Protein AF-A0A953DHT2-F1 (afdb_monomer_lite)

Secondary structure (DSSP, 8-state):
---SGGG---HHHHHHHHHHHS--BS-TT--TT-SGGGSPBPGGGHHHHHHHHHHH-TT-HHHHHHHHHSSSHHHHHHHHHHTT--

Radius of gyration: 13.3 Å; chains: 1; bounding box: 25×28×34 Å

pLDDT: mean 85.77, std 14.79, range [43.94, 97.5]

Foldseek 3Di:
DCPPVPPPDDPVVVLQVCQLPHAAADDQPDPPSHDDQSGHDHPVCVVVVVVLVVVCPPPNPVVVVLSVPDSGPSNSVVVCVVVVSD

Structure (mmCIF, N/CA/C/O backbone):
data_AF-A0A953DHT2-F1
#
_entry.id   AF-A0A953DHT2-F1
#
loop_
_atom_site.group_PDB
_atom_site.id
_atom_site.type_symbol
_atom_site.label_atom_id
_atom_site.label_alt_id
_atom_site.label_comp_id
_atom_site.label_asym_id
_atom_site.label_entity_id
_atom_site.label_seq_id
_atom_site.pdbx_PDB_ins_code
_atom_site.Cartn_x
_atom_site.Cartn_y
_atom_site.Cartn_z
_atom_site.occupancy
_atom_site.B_iso_or_equiv
_atom_site.auth_seq_id
_atom_site.auth_comp_id
_atom_site.auth_asym_id
_atom_site.auth_atom_id
_atom_site.pdbx_PDB_model_num
ATOM 1 N N . ASP A 1 1 ? -4.329 6.327 -18.363 1.00 43.94 1 ASP A N 1
ATOM 2 C CA . ASP A 1 1 ? -3.627 7.615 -18.198 1.00 43.94 1 ASP A CA 1
ATOM 3 C C . ASP A 1 1 ? -2.281 7.641 -18.908 1.00 43.94 1 ASP A C 1
ATOM 5 O O . ASP A 1 1 ? -1.321 7.061 -18.433 1.00 43.94 1 ASP A O 1
ATOM 9 N N . PHE A 1 2 ? -2.214 8.307 -20.066 1.00 51.00 2 PHE A N 1
ATOM 10 C CA . PHE A 1 2 ? -0.986 8.500 -20.865 1.00 51.00 2 PHE A CA 1
ATOM 11 C C . PHE A 1 2 ? -0.335 9.883 -20.640 1.00 51.00 2 PHE A C 1
ATOM 13 O O . PHE A 1 2 ? 0.539 10.303 -21.396 1.00 51.00 2 PHE A O 1
ATOM 20 N N . ALA A 1 3 ? -0.767 10.628 -19.618 1.00 55.78 3 ALA A N 1
ATOM 21 C CA . ALA A 1 3 ? -0.413 12.040 -19.450 1.00 55.78 3 ALA A CA 1
ATOM 22 C C . ALA A 1 3 ? 1.041 12.291 -18.989 1.00 55.78 3 ALA A C 1
ATOM 24 O O . ALA A 1 3 ? 1.552 13.390 -19.193 1.00 55.78 3 ALA A O 1
ATOM 25 N N . LEU A 1 4 ? 1.731 11.293 -18.419 1.00 51.00 4 LEU A N 1
ATOM 26 C CA . LEU A 1 4 ? 3.078 11.452 -17.840 1.00 51.00 4 LEU A CA 1
ATOM 27 C C . LEU A 1 4 ? 4.229 11.292 -18.852 1.00 51.00 4 LEU A C 1
ATOM 29 O O . LEU A 1 4 ? 5.278 11.908 -18.681 1.00 51.00 4 LEU A O 1
ATOM 33 N N . LEU A 1 5 ? 4.015 10.577 -19.965 1.00 50.91 5 LEU A N 1
ATOM 34 C CA . LEU A 1 5 ? 5.035 10.369 -21.011 1.00 50.91 5 LEU A CA 1
ATOM 35 C C . LEU A 1 5 ? 5.443 11.662 -21.747 1.00 50.91 5 LEU A C 1
ATOM 37 O O . LEU A 1 5 ? 6.468 11.697 -22.420 1.00 50.91 5 LEU A O 1
ATOM 41 N N . LYS A 1 6 ? 4.666 12.746 -21.617 1.00 48.56 6 LYS A N 1
ATOM 42 C CA . LYS A 1 6 ? 4.933 14.034 -22.281 1.00 48.56 6 LYS A CA 1
ATOM 43 C C . LYS A 1 6 ? 5.953 14.931 -21.565 1.00 48.56 6 LYS A C 1
ATOM 45 O O . LYS A 1 6 ? 6.317 15.955 -22.134 1.00 48.56 6 LYS A O 1
ATOM 50 N N . GLN A 1 7 ? 6.407 14.588 -20.354 1.00 54.53 7 GLN A N 1
ATOM 51 C CA . GLN A 1 7 ? 7.297 15.449 -19.553 1.00 54.53 7 GLN A CA 1
ATOM 52 C C . GLN A 1 7 ? 8.801 15.148 -19.673 1.00 54.53 7 GLN A C 1
ATOM 54 O O . GLN A 1 7 ? 9.593 15.836 -19.040 1.00 54.53 7 GLN A O 1
ATOM 59 N N . GLY A 1 8 ? 9.223 14.175 -20.486 1.00 52.69 8 GLY A N 1
ATOM 60 C CA . GLY A 1 8 ? 10.653 13.894 -20.683 1.00 52.69 8 GLY A CA 1
ATOM 61 C C . GLY A 1 8 ? 11.358 13.261 -19.475 1.00 52.69 8 GLY A C 1
ATOM 62 O O . GLY A 1 8 ? 12.583 13.215 -19.455 1.00 52.69 8 GLY A O 1
ATOM 63 N N . LYS A 1 9 ? 10.599 12.764 -18.491 1.00 53.75 9 LYS A N 1
ATOM 64 C CA . LYS A 1 9 ? 11.114 11.890 -17.431 1.00 53.75 9 LYS A CA 1
ATOM 65 C C . LYS A 1 9 ? 11.398 10.503 -17.989 1.00 53.75 9 LYS A C 1
ATOM 67 O O . LYS A 1 9 ? 10.700 10.055 -18.907 1.00 53.75 9 LYS A O 1
ATOM 72 N N . SER A 1 10 ? 12.405 9.824 -17.449 1.00 65.00 10 SER A N 1
ATOM 73 C CA . SER A 1 10 ? 12.669 8.439 -17.841 1.00 65.00 10 SER A CA 1
ATOM 74 C C . SER A 1 10 ? 11.472 7.548 -17.470 1.00 65.00 10 SER A C 1
ATOM 76 O O . SER A 1 10 ? 10.634 7.896 -16.628 1.00 65.00 10 SER A O 1
ATOM 78 N N . ILE A 1 11 ? 11.356 6.390 -18.123 1.00 64.38 11 ILE A N 1
ATOM 79 C CA . ILE A 1 11 ? 10.313 5.408 -17.792 1.00 64.38 11 ILE A CA 1
ATOM 80 C C . ILE A 1 11 ? 10.424 5.011 -16.311 1.00 64.38 11 ILE A C 1
ATOM 82 O O . ILE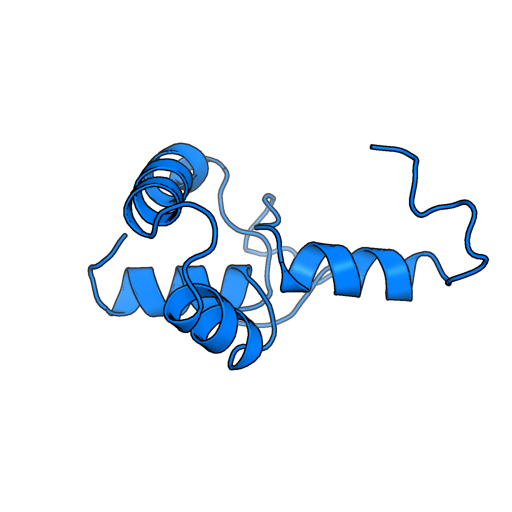 A 1 11 ? 9.405 4.925 -15.638 1.00 64.38 11 ILE A O 1
ATOM 86 N N . GLU A 1 12 ? 11.643 4.874 -15.787 1.00 60.22 12 GLU A N 1
ATOM 87 C CA . GLU A 1 12 ? 11.909 4.569 -14.374 1.00 60.22 12 GLU A CA 1
ATOM 88 C C . GLU A 1 12 ? 11.393 5.659 -13.427 1.00 60.22 12 GLU A C 1
ATOM 90 O O . GLU A 1 12 ? 10.615 5.359 -12.529 1.00 60.22 12 GLU A O 1
ATOM 95 N N . GLU A 1 13 ? 11.700 6.937 -13.678 1.00 62.38 13 GLU A N 1
ATOM 96 C CA . GLU A 1 13 ? 11.187 8.045 -12.851 1.00 62.38 13 GLU A CA 1
ATOM 97 C C . GLU A 1 13 ? 9.652 8.132 -12.872 1.00 62.38 13 GLU A C 1
ATOM 99 O O . GLU A 1 13 ? 9.020 8.613 -11.927 1.00 62.38 13 GLU A O 1
ATOM 104 N N . SER A 1 14 ? 9.042 7.688 -13.973 1.00 67.75 14 SER A N 1
ATOM 105 C CA . SER A 1 14 ? 7.588 7.625 -14.112 1.00 67.75 14 SER A CA 1
ATOM 106 C C . SER A 1 14 ? 6.997 6.455 -13.322 1.00 67.75 14 SER A C 1
ATOM 108 O O . SER A 1 14 ? 5.935 6.609 -12.721 1.00 67.75 14 SER A O 1
ATOM 110 N N . LEU A 1 15 ? 7.681 5.310 -13.293 1.00 70.19 15 LEU A N 1
ATOM 111 C CA . LEU A 1 15 ? 7.277 4.131 -12.528 1.00 70.19 15 LEU A CA 1
ATOM 112 C C . LEU A 1 15 ? 7.403 4.366 -11.020 1.00 70.19 15 LEU A C 1
ATOM 114 O O . LEU A 1 15 ? 6.465 4.049 -10.291 1.00 70.19 15 LEU A O 1
ATOM 118 N N . ASP A 1 16 ? 8.478 5.010 -10.566 1.00 73.75 16 ASP A N 1
ATOM 119 C CA . ASP A 1 16 ? 8.671 5.357 -9.152 1.00 73.75 16 ASP A CA 1
ATOM 120 C C . ASP A 1 16 ? 7.590 6.322 -8.655 1.00 73.75 16 ASP A C 1
ATOM 122 O O . ASP A 1 16 ? 7.016 6.143 -7.578 1.00 73.75 16 ASP A O 1
ATOM 126 N N . ALA A 1 17 ? 7.247 7.327 -9.468 1.00 75.56 17 ALA A N 1
ATOM 127 C CA . ALA A 1 17 ? 6.178 8.266 -9.141 1.00 75.56 17 ALA A CA 1
ATOM 128 C C . ALA A 1 17 ? 4.808 7.572 -9.030 1.00 75.56 17 ALA A C 1
ATOM 130 O O . ALA A 1 17 ? 4.003 7.927 -8.164 1.00 75.56 17 ALA A O 1
ATOM 131 N N . VAL A 1 18 ? 4.547 6.574 -9.880 1.00 80.75 18 VAL A N 1
ATOM 132 C CA . VAL A 1 18 ? 3.321 5.769 -9.817 1.00 80.75 18 VAL A CA 1
ATOM 133 C C . VAL A 1 18 ? 3.334 4.875 -8.576 1.00 80.75 18 VAL A C 1
ATOM 135 O O . VAL A 1 18 ? 2.378 4.918 -7.805 1.00 80.75 18 VAL A O 1
ATOM 138 N N . ALA A 1 19 ? 4.418 4.138 -8.325 1.00 85.06 19 ALA A N 1
ATOM 139 C CA . ALA A 1 19 ? 4.549 3.232 -7.182 1.00 85.06 19 ALA A CA 1
ATOM 140 C C . ALA A 1 19 ? 4.499 3.959 -5.828 1.00 85.06 19 ALA A C 1
ATOM 142 O O . ALA A 1 19 ? 4.053 3.394 -4.825 1.00 85.06 19 ALA A O 1
ATOM 143 N N . LYS A 1 20 ? 4.914 5.230 -5.782 1.00 90.81 20 LYS A N 1
ATOM 144 C CA . LYS A 1 20 ? 4.820 6.058 -4.576 1.00 90.81 20 LYS A CA 1
ATOM 145 C C . LYS A 1 20 ? 3.375 6.296 -4.144 1.00 90.81 20 LYS A C 1
ATOM 147 O O . LYS A 1 20 ? 3.093 6.261 -2.951 1.00 90.81 20 LYS A O 1
ATOM 152 N N . HIS A 1 21 ? 2.464 6.537 -5.085 1.00 87.81 21 HIS A N 1
ATOM 153 C CA . HIS A 1 21 ? 1.103 6.994 -4.777 1.00 87.81 21 HIS A CA 1
ATOM 154 C C . HIS A 1 21 ? -0.005 6.006 -5.147 1.00 87.81 21 HIS A C 1
ATOM 156 O O . HIS A 1 21 ? -1.151 6.218 -4.748 1.00 87.81 21 HIS A O 1
ATOM 162 N N . HIS A 1 22 ? 0.317 4.928 -5.857 1.00 89.25 22 HIS A N 1
ATOM 163 C CA . HIS A 1 22 ? -0.646 3.931 -6.301 1.00 89.25 22 HIS A CA 1
ATOM 164 C C . HIS A 1 22 ? -0.152 2.513 -5.995 1.00 89.25 22 HIS A C 1
ATOM 166 O O . HIS A 1 22 ? 1.038 2.235 -6.162 1.00 89.25 22 HIS A O 1
ATOM 172 N N . PRO A 1 23 ? -1.047 1.602 -5.571 1.00 92.19 23 PRO A N 1
ATOM 173 C CA . PRO A 1 23 ? -0.692 0.202 -5.415 1.00 92.19 23 PRO A CA 1
ATOM 174 C C . PRO A 1 23 ? -0.354 -0.413 -6.776 1.00 92.19 23 PRO A C 1
ATOM 176 O O . PRO A 1 23 ? -1.069 -0.209 -7.761 1.00 92.19 23 PRO A O 1
ATOM 179 N N . VAL A 1 24 ? 0.724 -1.192 -6.809 1.00 92.00 24 VAL A N 1
ATOM 180 C CA . VAL A 1 24 ? 1.148 -1.962 -7.983 1.00 92.00 24 VAL A CA 1
ATOM 181 C C . VAL A 1 24 ? 0.880 -3.434 -7.709 1.00 92.00 24 VAL A C 1
ATOM 183 O O . VAL A 1 24 ? 1.404 -3.992 -6.741 1.00 92.00 24 VAL A O 1
ATOM 186 N N . PHE A 1 25 ? 0.067 -4.049 -8.563 1.00 92.50 25 PHE A N 1
ATOM 187 C CA . PHE A 1 25 ? -0.335 -5.449 -8.455 1.00 92.50 25 PHE A CA 1
ATOM 188 C C . PHE A 1 25 ? 0.472 -6.341 -9.400 1.00 92.50 25 PHE A C 1
ATOM 190 O O . PHE A 1 25 ? 0.929 -5.890 -10.451 1.00 92.50 25 PHE A O 1
ATOM 197 N N . GLY A 1 26 ? 0.664 -7.602 -9.016 1.00 92.12 26 GLY A N 1
ATOM 198 C CA . GLY A 1 26 ? 1.414 -8.578 -9.800 1.00 92.12 26 GLY A CA 1
ATOM 199 C C . GLY A 1 26 ? 1.863 -9.779 -8.971 1.00 92.12 26 GLY A C 1
ATOM 200 O O . GLY A 1 26 ? 1.308 -10.069 -7.913 1.00 92.12 26 GLY A O 1
ATOM 201 N N . ASN A 1 27 ? 2.889 -10.484 -9.452 1.00 91.62 27 ASN A N 1
ATOM 202 C CA . ASN A 1 27 ? 3.477 -11.605 -8.723 1.00 91.62 27 ASN A CA 1
ATOM 203 C C . ASN A 1 27 ? 4.281 -11.091 -7.503 1.00 91.62 27 ASN A C 1
ATOM 205 O O . ASN A 1 27 ? 5.245 -10.353 -7.698 1.00 91.62 27 ASN A O 1
ATOM 209 N N . PRO A 1 28 ? 3.961 -11.497 -6.258 1.00 91.31 28 PRO A N 1
ATOM 210 C CA . PRO A 1 28 ? 4.683 -11.053 -5.058 1.00 91.31 28 PRO A CA 1
ATOM 211 C C . PRO A 1 28 ? 6.137 -11.526 -4.969 1.00 91.31 28 PRO A C 1
ATOM 213 O O . PRO A 1 28 ? 6.910 -10.987 -4.175 1.00 91.31 28 PRO A O 1
ATOM 216 N N . GLU A 1 29 ? 6.509 -12.537 -5.755 1.00 88.81 29 GLU A N 1
ATOM 217 C CA . GLU A 1 29 ? 7.893 -13.002 -5.888 1.00 88.81 29 GLU A CA 1
ATOM 218 C C . GLU A 1 29 ? 8.651 -12.282 -7.011 1.00 88.81 29 GLU A C 1
ATOM 220 O O . GLU A 1 29 ? 9.846 -12.514 -7.194 1.00 88.81 29 GLU A O 1
ATOM 225 N N . ASP A 1 30 ? 7.988 -11.392 -7.754 1.00 85.62 30 ASP A N 1
ATOM 226 C CA . ASP A 1 30 ? 8.650 -10.558 -8.748 1.00 85.62 30 ASP A CA 1
ATOM 227 C C . ASP A 1 30 ? 9.513 -9.491 -8.062 1.00 85.62 30 ASP A C 1
ATOM 229 O O . ASP A 1 30 ? 9.034 -8.648 -7.301 1.00 85.62 30 ASP A O 1
ATOM 233 N N . ILE A 1 31 ? 10.811 -9.550 -8.346 1.00 82.75 31 ILE A N 1
ATOM 234 C CA . ILE A 1 31 ? 11.830 -8.631 -7.831 1.00 82.75 31 ILE A CA 1
ATOM 235 C C . ILE A 1 31 ? 12.242 -7.568 -8.853 1.00 82.75 31 ILE A C 1
ATOM 237 O O . ILE A 1 31 ? 13.080 -6.723 -8.548 1.00 82.75 31 ILE A O 1
ATOM 241 N N . SER A 1 32 ? 11.696 -7.609 -10.070 1.00 77.88 32 SER A N 1
ATOM 242 C CA . SER A 1 32 ? 12.066 -6.673 -11.136 1.00 77.88 32 SER A CA 1
ATOM 243 C C . SER A 1 32 ? 11.501 -5.265 -10.919 1.00 77.88 32 SER A C 1
ATOM 245 O O . SER A 1 32 ? 11.993 -4.321 -11.524 1.00 77.88 32 SER A O 1
ATOM 247 N N . HIS A 1 33 ? 10.489 -5.124 -10.054 1.00 66.62 33 HIS A N 1
ATOM 248 C CA . HIS A 1 33 ? 9.757 -3.873 -9.806 1.00 66.62 33 HIS A CA 1
ATOM 249 C C . HIS A 1 33 ? 9.904 -3.362 -8.357 1.00 66.62 33 HIS A C 1
ATOM 251 O O . HIS A 1 33 ? 9.261 -2.386 -7.982 1.00 66.62 33 HIS A O 1
ATOM 257 N N . GLY A 1 34 ? 10.719 -4.022 -7.522 1.00 77.31 34 GLY A N 1
ATOM 258 C CA . GLY A 1 34 ? 10.918 -3.650 -6.119 1.00 77.31 34 GLY A CA 1
ATOM 259 C C . GLY A 1 34 ? 11.480 -4.789 -5.268 1.00 77.31 34 GLY A C 1
ATOM 260 O O . GLY A 1 34 ? 11.501 -5.951 -5.675 1.00 77.31 34 GLY A O 1
ATOM 261 N N . GLN A 1 35 ? 11.936 -4.471 -4.055 1.00 86.62 35 GLN A N 1
ATOM 262 C CA . GLN A 1 35 ? 12.415 -5.461 -3.085 1.00 86.62 35 GLN A CA 1
ATOM 263 C C . GLN A 1 35 ? 11.628 -5.386 -1.776 1.00 86.62 35 GLN A C 1
ATOM 265 O O . GLN A 1 35 ? 11.072 -4.351 -1.425 1.00 86.62 35 GLN A O 1
ATOM 270 N N . GLY A 1 36 ? 11.588 -6.504 -1.045 1.00 90.56 36 GLY A N 1
ATOM 271 C CA . GLY A 1 36 ? 10.918 -6.587 0.252 1.00 90.56 36 GLY A CA 1
ATOM 272 C C . GLY A 1 36 ? 9.465 -6.117 0.194 1.00 90.56 36 GLY A C 1
ATOM 273 O O . GLY A 1 36 ? 8.636 -6.717 -0.490 1.00 90.56 36 GLY A O 1
ATOM 274 N N . ASP A 1 37 ? 9.171 -5.039 0.919 1.00 94.12 37 ASP A N 1
ATOM 275 C CA . ASP A 1 37 ? 7.822 -4.493 1.029 1.00 94.12 37 ASP A CA 1
ATOM 276 C C . ASP A 1 37 ? 7.343 -3.744 -0.232 1.00 94.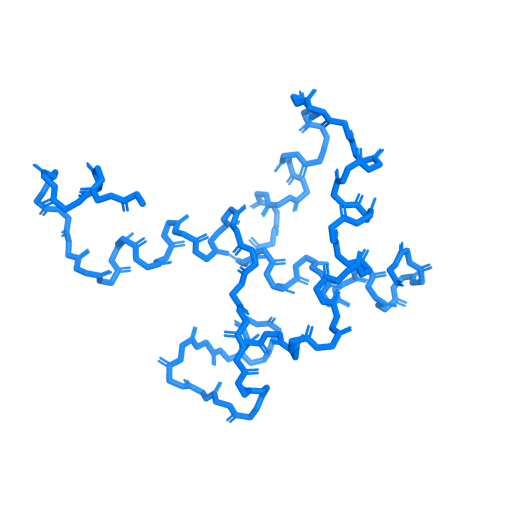12 37 ASP A C 1
ATOM 278 O O . ASP A 1 37 ? 6.137 -3.586 -0.425 1.00 94.12 37 ASP A O 1
ATOM 282 N N . ASP A 1 38 ? 8.260 -3.359 -1.124 1.00 92.94 38 ASP A N 1
ATOM 283 C CA . ASP A 1 38 ? 7.942 -2.659 -2.376 1.00 92.94 38 ASP A CA 1
ATOM 284 C C . ASP A 1 38 ? 7.521 -3.610 -3.505 1.00 92.94 38 ASP A C 1
ATOM 286 O O . ASP A 1 38 ? 7.035 -3.167 -4.546 1.00 92.94 38 ASP A O 1
ATOM 290 N N . ARG A 1 39 ? 7.670 -4.928 -3.306 1.00 93.38 39 ARG A N 1
ATOM 291 C CA . ARG A 1 39 ? 7.264 -5.935 -4.296 1.00 93.38 39 ARG A CA 1
ATOM 292 C C . ARG A 1 39 ? 5.776 -5.827 -4.641 1.00 93.38 39 ARG A C 1
ATOM 294 O O . ARG A 1 39 ? 4.985 -5.451 -3.761 1.00 93.38 39 ARG A O 1
ATOM 301 N N . PRO A 1 40 ? 5.374 -6.233 -5.862 1.00 93.94 40 PRO A N 1
ATOM 302 C CA . PRO A 1 40 ? 3.979 -6.221 -6.276 1.00 93.94 40 PRO A CA 1
ATOM 303 C C . PRO A 1 40 ? 3.050 -6.896 -5.263 1.00 93.94 40 PRO A C 1
ATOM 305 O O . PRO A 1 40 ? 3.407 -7.871 -4.590 1.00 93.94 40 PRO A O 1
ATOM 308 N N . LEU A 1 41 ? 1.848 -6.345 -5.130 1.00 95.25 41 LEU A N 1
ATOM 309 C CA . LEU A 1 41 ? 0.803 -6.903 -4.284 1.00 95.25 41 LEU A CA 1
ATOM 310 C C . LEU A 1 41 ? 0.027 -7.986 -5.055 1.00 95.25 41 LEU A C 1
ATOM 312 O O . LEU A 1 41 ? -0.228 -7.807 -6.247 1.00 95.25 41 LEU A O 1
ATOM 316 N N . PRO A 1 42 ? -0.398 -9.075 -4.392 1.00 95.88 42 PRO A N 1
ATOM 317 C CA . PRO A 1 42 ? -1.322 -10.033 -4.990 1.00 95.88 42 PRO A CA 1
ATOM 318 C C . PRO A 1 42 ? -2.632 -9.357 -5.423 1.00 95.88 42 PRO A C 1
ATOM 320 O O . PRO A 1 42 ? -3.178 -8.527 -4.686 1.00 95.88 42 PRO A O 1
ATOM 323 N N . GLU A 1 43 ? -3.159 -9.732 -6.589 1.00 95.81 43 GLU A N 1
ATOM 324 C CA . GLU A 1 43 ? -4.428 -9.207 -7.126 1.00 95.81 43 GLU A CA 1
ATOM 325 C C . GLU A 1 43 ? -5.613 -9.490 -6.188 1.00 95.81 43 GLU A C 1
ATOM 327 O O . GLU A 1 43 ? -6.555 -8.703 -6.108 1.00 95.81 43 GLU A O 1
ATOM 332 N N . GLU A 1 44 ? -5.544 -10.56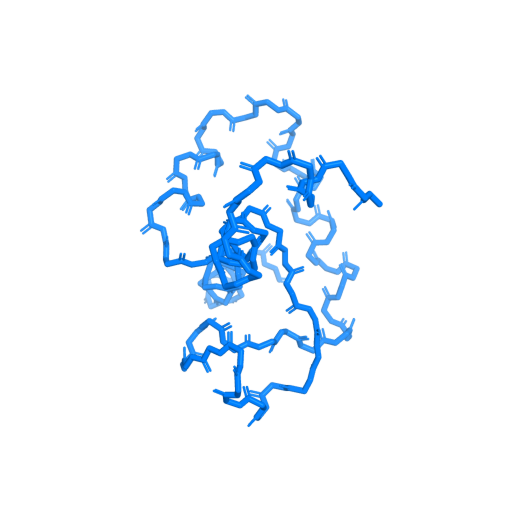1 -5.397 1.00 95.94 44 GLU A N 1
ATOM 333 C CA . GLU A 1 44 ? -6.571 -10.943 -4.424 1.00 95.94 44 GLU A CA 1
ATOM 334 C C . GLU A 1 44 ? -6.764 -9.900 -3.310 1.00 95.94 44 GLU A C 1
ATOM 336 O O . GLU A 1 44 ? -7.794 -9.890 -2.633 1.00 95.94 44 GLU A O 1
ATOM 341 N N . LEU A 1 45 ? -5.793 -9.005 -3.096 1.00 96.50 45 LEU A N 1
ATOM 342 C CA . LEU A 1 45 ? -5.893 -7.944 -2.090 1.00 96.50 45 LEU A CA 1
ATOM 343 C C . LEU A 1 45 ? -6.609 -6.690 -2.593 1.00 96.50 45 LEU A C 1
ATOM 345 O O . LEU A 1 45 ? -6.921 -5.813 -1.784 1.00 96.50 45 LEU A O 1
ATOM 349 N N . LYS A 1 46 ? -6.869 -6.584 -3.898 1.00 96.06 46 LYS A N 1
ATOM 350 C CA . LYS A 1 46 ? -7.333 -5.353 -4.542 1.00 96.06 46 LYS A CA 1
ATOM 351 C C . LYS A 1 46 ? -8.585 -4.769 -3.894 1.00 96.06 46 LYS A C 1
ATOM 353 O O . LYS A 1 46 ? -8.591 -3.590 -3.553 1.00 96.06 46 LYS A O 1
ATOM 358 N N . ASP A 1 47 ? -9.594 -5.594 -3.629 1.00 97.19 47 ASP A N 1
ATOM 359 C CA . ASP A 1 47 ? -10.846 -5.127 -3.021 1.00 97.19 47 ASP A CA 1
ATOM 360 C C . ASP A 1 47 ? -10.652 -4.650 -1.576 1.00 97.19 47 ASP A C 1
ATOM 362 O O . ASP A 1 47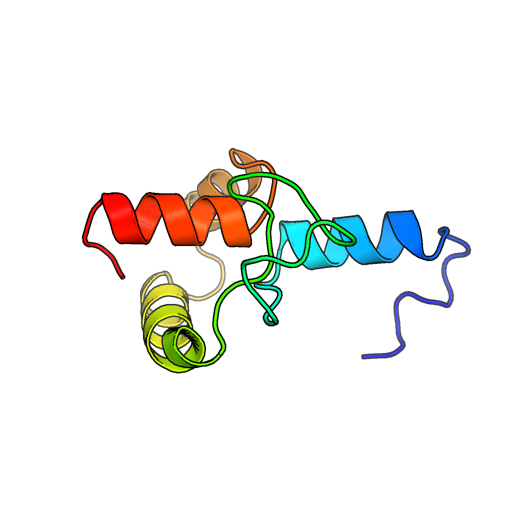 ? -11.170 -3.601 -1.189 1.00 97.19 47 ASP A O 1
ATOM 366 N N . ARG A 1 48 ? -9.848 -5.367 -0.778 1.00 97.44 48 ARG A N 1
ATOM 367 C CA . ARG A 1 48 ? -9.535 -4.970 0.608 1.00 97.44 48 ARG A CA 1
ATOM 368 C C . ARG A 1 48 ? -8.782 -3.643 0.646 1.00 97.44 48 ARG A C 1
ATOM 370 O O . ARG A 1 48 ? -9.089 -2.784 1.471 1.00 97.44 48 ARG A O 1
ATOM 377 N N . ILE A 1 49 ? -7.830 -3.465 -0.270 1.00 96.50 49 ILE A N 1
ATOM 378 C CA . ILE A 1 49 ? -7.060 -2.227 -0.407 1.00 96.50 49 ILE A CA 1
ATOM 379 C C . ILE A 1 49 ? -7.973 -1.081 -0.840 1.00 96.50 49 ILE A C 1
ATOM 381 O O . ILE A 1 49 ? -7.918 -0.018 -0.228 1.00 96.50 49 ILE A O 1
ATOM 385 N N . ASN A 1 50 ? -8.846 -1.291 -1.830 1.00 94.69 50 ASN A N 1
ATOM 386 C CA . ASN A 1 50 ? -9.791 -0.269 -2.287 1.00 94.69 50 ASN A CA 1
ATOM 387 C C . ASN A 1 50 ? -10.678 0.220 -1.135 1.00 94.69 50 ASN A C 1
ATOM 389 O O . ASN A 1 50 ? -10.734 1.420 -0.875 1.00 94.69 50 ASN A O 1
ATOM 393 N N . ILE A 1 51 ? -11.269 -0.704 -0.368 1.00 96.69 51 ILE A N 1
ATOM 394 C CA . ILE A 1 51 ? -12.081 -0.372 0.812 1.00 96.69 51 ILE A CA 1
ATOM 395 C C . ILE A 1 51 ? -11.261 0.414 1.845 1.00 96.69 51 ILE A C 1
ATOM 397 O O . ILE A 1 51 ? -11.754 1.379 2.431 1.00 96.69 51 ILE A O 1
ATOM 401 N N . TYR A 1 52 ? -10.015 0.011 2.102 1.00 96.19 52 TYR A N 1
ATOM 402 C CA . TYR A 1 52 ? -9.142 0.719 3.037 1.00 96.19 52 TYR A CA 1
ATOM 403 C C . TYR A 1 52 ? -8.846 2.150 2.582 1.00 96.19 52 TYR A C 1
ATOM 405 O O . TYR A 1 52 ? -8.934 3.062 3.404 1.00 96.19 52 TYR A O 1
ATOM 413 N N . VAL A 1 53 ? -8.535 2.350 1.298 1.00 93.44 53 VAL A N 1
ATOM 414 C CA . VAL A 1 53 ? -8.237 3.666 0.712 1.00 93.44 53 VAL A CA 1
ATOM 415 C C . VAL A 1 53 ? -9.468 4.566 0.727 1.00 93.44 53 VAL A C 1
ATOM 417 O O . VAL A 1 53 ? -9.370 5.721 1.140 1.00 93.44 53 VAL A O 1
ATOM 420 N N . GLU A 1 54 ? -10.636 4.040 0.357 1.00 94.31 54 GLU A N 1
ATOM 421 C CA . GLU A 1 54 ? -11.906 4.773 0.415 1.00 94.31 54 GLU A CA 1
ATOM 422 C C . GLU A 1 54 ? -12.211 5.267 1.833 1.00 94.31 54 GLU A C 1
ATOM 424 O O . GLU A 1 54 ? -12.594 6.425 2.017 1.00 94.31 54 GLU A O 1
ATOM 429 N N . LYS A 1 55 ? -11.956 4.435 2.853 1.00 95.44 55 LYS A N 1
ATOM 430 C CA . LYS A 1 55 ? -12.134 4.802 4.269 1.00 95.44 55 LYS A CA 1
ATOM 431 C C . LYS A 1 55 ? -11.221 5.934 4.736 1.00 95.44 55 LYS A C 1
ATOM 433 O O . LYS A 1 55 ? -11.557 6.594 5.717 1.00 95.44 55 LYS A O 1
ATOM 438 N N . GLN A 1 56 ? -10.092 6.180 4.069 1.00 94.00 56 GLN A N 1
ATOM 439 C CA . GLN A 1 56 ? -9.223 7.308 4.422 1.00 94.00 56 GLN A CA 1
ATOM 440 C C . GLN A 1 56 ? -9.842 8.648 4.024 1.00 94.00 56 GLN A C 1
ATOM 442 O O . GLN A 1 56 ? -9.547 9.661 4.657 1.00 94.00 56 GLN A O 1
ATOM 447 N N . GLY A 1 57 ? -10.717 8.655 3.016 1.00 90.06 57 GLY A N 1
ATOM 448 C CA . GLY A 1 57 ? -11.375 9.851 2.509 1.00 90.06 57 GLY A CA 1
ATOM 449 C C . GLY A 1 57 ? -10.514 10.661 1.535 1.00 90.06 57 GLY A C 1
ATOM 450 O O . GLY A 1 57 ? -9.288 10.755 1.645 1.00 90.06 57 GLY A O 1
ATOM 451 N N . LEU A 1 58 ? -11.185 1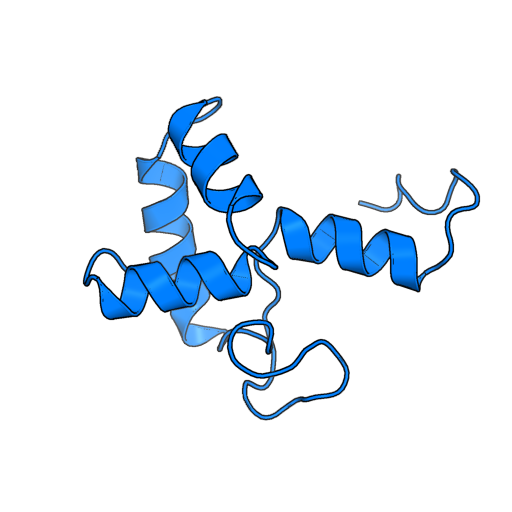1.284 0.563 1.00 84.38 58 LEU A N 1
ATOM 452 C CA . LEU A 1 58 ? -10.549 12.153 -0.427 1.00 84.38 58 LEU A CA 1
ATOM 453 C C . LEU A 1 58 ? -9.894 13.363 0.254 1.00 84.38 58 LEU A C 1
ATOM 455 O O . LEU A 1 58 ? -10.524 14.064 1.040 1.00 84.38 58 LEU A O 1
ATOM 459 N N . GLY A 1 59 ? -8.629 13.629 -0.080 1.00 84.81 59 GLY A N 1
ATOM 460 C CA . GLY A 1 59 ? -7.901 14.801 0.417 1.00 84.81 59 GLY A CA 1
ATOM 461 C C . GLY A 1 59 ? -7.414 14.703 1.867 1.00 84.81 59 GLY A C 1
ATOM 462 O O . GLY A 1 59 ? -6.967 15.708 2.416 1.00 84.81 59 GLY A O 1
ATOM 463 N N . ASN A 1 60 ? -7.461 13.521 2.489 1.00 92.69 60 ASN A N 1
ATOM 464 C CA . ASN A 1 60 ? -6.946 13.328 3.842 1.00 92.69 60 ASN A CA 1
ATOM 465 C C . ASN A 1 60 ? -5.424 13.569 3.902 1.00 92.69 60 ASN A C 1
ATOM 467 O O . ASN A 1 60 ? -4.620 12.787 3.385 1.00 92.69 60 ASN A O 1
ATOM 471 N N . SER A 1 61 ? -5.026 14.659 4.561 1.00 93.62 61 SER A N 1
ATOM 472 C CA . SER A 1 61 ? -3.625 15.064 4.683 1.00 93.62 61 SER A CA 1
ATOM 473 C C . SER A 1 61 ? -2.791 14.097 5.518 1.00 93.62 61 SER A C 1
ATOM 475 O O . SER A 1 61 ? -1.611 13.918 5.229 1.00 93.62 61 SER A O 1
ATOM 477 N N . GLU A 1 62 ? -3.379 13.467 6.536 1.00 94.50 62 GLU A N 1
ATOM 478 C CA . GLU A 1 62 ? -2.679 12.488 7.374 1.00 94.50 62 GLU A CA 1
ATOM 479 C C . GLU A 1 62 ? -2.402 11.208 6.591 1.00 94.50 62 GLU A C 1
ATOM 481 O O . GLU A 1 62 ? -1.296 10.674 6.645 1.00 94.50 62 GLU A O 1
ATOM 486 N N . PHE A 1 63 ? -3.359 10.766 5.773 1.00 93.69 63 PHE A N 1
ATOM 487 C CA . PHE A 1 63 ? -3.143 9.623 4.893 1.00 93.69 63 PHE A CA 1
ATOM 488 C C . PHE A 1 63 ? -2.052 9.900 3.854 1.00 93.69 63 PHE A C 1
ATOM 490 O O . PHE A 1 63 ? -1.174 9.064 3.641 1.00 93.69 63 PHE A O 1
ATOM 497 N N . LYS A 1 64 ? -2.037 11.109 3.278 1.00 91.88 64 LYS A N 1
ATOM 498 C CA . LYS A 1 64 ? -0.963 11.53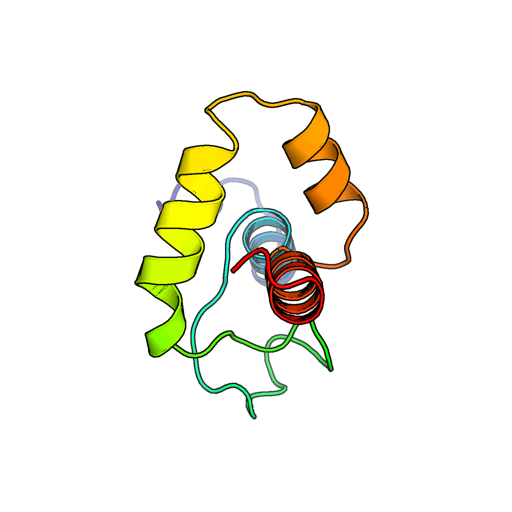2 2.372 1.00 91.88 64 LYS A CA 1
ATOM 499 C C . LYS A 1 64 ? 0.407 11.502 3.056 1.00 91.88 64 LYS A C 1
ATOM 501 O O . LYS A 1 64 ? 1.328 10.900 2.518 1.00 91.88 64 LYS A O 1
ATOM 506 N N . LYS A 1 65 ? 0.529 12.063 4.267 1.00 94.25 65 LYS A N 1
ATOM 507 C CA . LYS A 1 65 ? 1.775 11.998 5.057 1.00 94.25 65 LYS A CA 1
ATOM 508 C C . LYS A 1 65 ? 2.208 10.558 5.328 1.00 94.25 65 LYS A C 1
ATOM 510 O O . LYS A 1 65 ? 3.399 10.263 5.306 1.00 94.25 65 LYS A O 1
ATOM 515 N N . LYS A 1 66 ? 1.248 9.661 5.565 1.00 93.69 66 LYS A N 1
ATOM 516 C CA . LYS A 1 66 ? 1.513 8.240 5.798 1.00 93.69 66 LYS A CA 1
ATOM 517 C C . LYS A 1 66 ? 2.133 7.578 4.564 1.00 93.69 66 LYS A C 1
ATOM 519 O O . LYS A 1 66 ? 3.169 6.938 4.698 1.00 93.69 66 LYS A O 1
ATOM 524 N N . ILE A 1 67 ? 1.574 7.812 3.373 1.00 92.94 67 ILE A N 1
ATOM 525 C CA . ILE A 1 67 ? 2.164 7.376 2.091 1.00 92.94 67 ILE A CA 1
ATOM 526 C C . ILE A 1 67 ? 3.551 8.002 1.884 1.00 92.94 67 ILE A C 1
ATOM 528 O O . ILE A 1 67 ? 4.497 7.334 1.468 1.00 92.94 67 ILE A O 1
ATOM 532 N N . ASP A 1 68 ? 3.701 9.290 2.194 1.00 92.38 68 ASP A N 1
ATOM 533 C CA . ASP A 1 68 ? 4.969 10.000 2.019 1.00 92.38 68 ASP A CA 1
ATOM 534 C C . ASP A 1 68 ? 6.073 9.445 2.937 1.00 92.38 68 ASP A C 1
ATOM 536 O O . ASP A 1 68 ? 7.237 9.442 2.537 1.00 92.38 68 ASP A O 1
ATOM 540 N N . SER A 1 69 ? 5.705 8.893 4.100 1.00 94.50 69 SER A N 1
ATOM 541 C CA . SER A 1 69 ? 6.620 8.282 5.074 1.00 94.50 69 SER A CA 1
ATOM 542 C C . SER A 1 69 ? 7.111 6.868 4.727 1.00 94.50 69 SER A C 1
ATOM 544 O O . SER A 1 69 ? 8.071 6.402 5.338 1.00 94.50 69 SER A O 1
ATOM 546 N N . THR A 1 70 ? 6.491 6.186 3.760 1.00 94.44 70 THR A N 1
ATOM 547 C CA . THR A 1 70 ? 6.912 4.853 3.292 1.00 94.44 70 THR A CA 1
ATOM 548 C C . THR A 1 70 ? 7.706 4.944 1.990 1.00 94.44 70 THR A C 1
ATOM 550 O O . THR A 1 70 ? 7.698 5.970 1.318 1.00 94.44 70 THR A O 1
ATOM 553 N N . SER A 1 71 ? 8.410 3.884 1.596 1.00 93.06 71 SER A N 1
ATOM 554 C CA . SER A 1 71 ? 9.103 3.828 0.298 1.00 93.06 71 SER A CA 1
ATOM 555 C C . SER A 1 71 ? 8.108 3.891 -0.866 1.00 93.06 71 SER A C 1
ATOM 557 O O . SER A 1 71 ? 8.197 4.776 -1.716 1.00 93.06 71 SER A O 1
ATOM 559 N N . THR A 1 72 ? 7.100 3.020 -0.847 1.00 94.19 72 THR A N 1
ATOM 560 C CA . THR A 1 72 ? 6.032 2.935 -1.853 1.00 94.19 72 THR A CA 1
ATOM 561 C C . THR A 1 72 ? 4.655 2.836 -1.202 1.00 94.19 72 THR A C 1
ATOM 563 O O . THR A 1 72 ? 4.519 2.648 0.016 1.00 94.19 72 THR A O 1
ATOM 566 N N . PHE A 1 73 ? 3.610 2.911 -2.025 1.00 95.50 73 PHE A N 1
ATOM 567 C CA . PHE A 1 73 ? 2.254 2.585 -1.603 1.00 95.50 73 PHE A CA 1
ATOM 568 C C . PHE A 1 73 ? 2.133 1.110 -1.186 1.00 95.50 73 PHE A C 1
ATOM 570 O O . PHE A 1 73 ? 1.447 0.796 -0.214 1.00 95.50 73 PHE A O 1
ATOM 577 N N . ASN A 1 74 ? 2.842 0.203 -1.868 1.00 95.75 74 ASN A N 1
ATOM 578 C CA . ASN A 1 74 ? 2.866 -1.220 -1.521 1.00 95.75 74 ASN A CA 1
ATOM 579 C C . ASN A 1 74 ? 3.427 -1.448 -0.112 1.00 95.75 74 ASN A C 1
ATOM 581 O O . ASN A 1 74 ? 2.849 -2.216 0.662 1.00 95.75 74 ASN A O 1
ATOM 585 N N . ALA A 1 75 ? 4.480 -0.714 0.259 1.00 96.56 75 ALA A N 1
ATOM 586 C CA . ALA A 1 75 ? 5.037 -0.779 1.603 1.00 96.56 75 ALA A CA 1
ATOM 587 C C . ALA A 1 75 ? 4.043 -0.318 2.676 1.00 96.56 75 ALA A C 1
ATOM 589 O O . ALA A 1 75 ? 3.897 -0.982 3.706 1.00 96.56 75 ALA A O 1
ATOM 590 N N . LEU A 1 76 ? 3.294 0.757 2.408 1.00 97.19 76 LEU A N 1
ATOM 591 C CA . LEU A 1 76 ? 2.207 1.182 3.288 1.00 97.19 76 LEU A CA 1
ATOM 592 C C . LEU A 1 76 ? 1.146 0.087 3.425 1.00 97.19 76 LEU A C 1
ATOM 594 O O . LEU A 1 76 ? 0.769 -0.262 4.538 1.00 97.19 76 LEU A O 1
ATOM 598 N N . VAL A 1 77 ? 0.685 -0.492 2.315 1.00 97.12 77 VAL A N 1
ATOM 599 C CA . VAL A 1 77 ? -0.321 -1.565 2.344 1.00 97.12 77 VAL A CA 1
ATOM 600 C C . VAL A 1 77 ? 0.154 -2.742 3.196 1.00 97.12 77 VAL A C 1
ATOM 602 O O . VAL A 1 77 ? -0.590 -3.213 4.054 1.00 97.12 77 VAL A O 1
ATOM 605 N N . ARG A 1 78 ? 1.400 -3.200 3.028 1.00 97.19 78 ARG A N 1
ATOM 606 C CA . ARG A 1 78 ? 1.950 -4.301 3.836 1.00 97.19 78 ARG A CA 1
ATOM 607 C C . ARG A 1 78 ? 2.048 -3.944 5.314 1.00 97.19 78 ARG A C 1
ATOM 609 O O . ARG A 1 78 ? 1.746 -4.786 6.160 1.00 97.19 78 ARG A O 1
ATOM 616 N N . GLN A 1 79 ? 2.430 -2.710 5.637 1.00 97.50 79 GLN A N 1
ATOM 617 C CA . GLN A 1 79 ? 2.408 -2.219 7.012 1.00 97.50 79 GLN A CA 1
ATOM 618 C C . GLN A 1 79 ? 0.991 -2.264 7.597 1.00 97.50 79 GLN A C 1
ATOM 620 O O . GLN A 1 79 ? 0.808 -2.736 8.715 1.00 97.50 79 GLN A O 1
ATOM 625 N N . GLU A 1 80 ? -0.017 -1.846 6.839 1.00 97.31 80 GLU A N 1
ATOM 626 C CA . GLU A 1 80 ? -1.407 -1.817 7.298 1.00 97.31 80 GLU A CA 1
ATOM 627 C C . GLU A 1 80 ? -2.039 -3.206 7.415 1.00 97.31 80 GLU A C 1
ATOM 629 O O . GLU A 1 80 ? -2.821 -3.432 8.336 1.00 97.31 80 GLU A O 1
ATOM 634 N N . ILE A 1 81 ? -1.633 -4.161 6.573 1.00 96.81 81 ILE A N 1
ATOM 635 C CA . ILE A 1 81 ? -1.962 -5.585 6.743 1.00 96.81 81 ILE A CA 1
ATOM 636 C C . ILE A 1 81 ? -1.371 -6.109 8.055 1.00 96.81 81 ILE A C 1
ATOM 638 O O . ILE A 1 81 ? -2.077 -6.740 8.839 1.00 96.81 81 ILE A O 1
ATOM 642 N N . ARG A 1 82 ? -0.090 -5.821 8.337 1.00 97.12 82 ARG A N 1
ATOM 643 C CA . ARG A 1 82 ? 0.555 -6.222 9.602 1.00 97.12 82 ARG A CA 1
ATOM 644 C C . ARG A 1 82 ? -0.120 -5.591 10.824 1.00 97.12 82 ARG A C 1
ATOM 646 O O . ARG A 1 82 ? -0.188 -6.231 11.867 1.00 97.12 82 ARG A O 1
ATOM 653 N N . ASN A 1 83 ? -0.646 -4.376 10.679 1.00 96.88 83 ASN A N 1
ATOM 654 C CA . ASN A 1 83 ? -1.393 -3.672 11.722 1.00 96.88 83 ASN A CA 1
ATOM 655 C C . ASN A 1 83 ? -2.852 -4.153 11.869 1.00 96.88 83 ASN A C 1
ATOM 657 O O . ASN A 1 83 ? -3.518 -3.750 12.818 1.00 96.88 83 ASN A O 1
ATOM 661 N N . GLY A 1 84 ? -3.359 -4.989 10.953 1.00 96.81 84 GLY A N 1
ATOM 662 C CA . GLY A 1 84 ? -4.743 -5.475 10.962 1.00 96.81 84 GLY A CA 1
ATOM 663 C C . GLY A 1 84 ? -5.782 -4.471 10.447 1.00 96.81 84 GLY A C 1
ATOM 664 O O . GLY A 1 84 ? -6.970 -4.632 10.717 1.00 96.81 84 GLY A O 1
ATOM 665 N N . ASN A 1 85 ? -5.352 -3.439 9.716 1.00 96.12 85 ASN A N 1
ATOM 666 C CA . ASN A 1 85 ? -6.231 -2.402 9.159 1.00 96.12 85 ASN A CA 1
ATOM 667 C C . ASN A 1 85 ? -6.772 -2.751 7.760 1.00 96.12 85 ASN A C 1
ATOM 669 O O . ASN A 1 85 ? -7.757 -2.152 7.318 1.00 96.12 85 ASN A O 1
ATOM 673 N N . ILE A 1 86 ? -6.124 -3.701 7.077 1.00 94.44 86 ILE A N 1
ATOM 674 C CA . ILE A 1 86 ? -6.512 -4.272 5.778 1.00 94.44 86 ILE A CA 1
ATOM 675 C C . ILE A 1 86 ? -6.715 -5.759 5.964 1.00 94.44 86 ILE A C 1
ATOM 677 O O . ILE A 1 86 ? -7.772 -6.273 5.534 1.00 94.44 86 ILE A O 1
#

Sequence (86 aa):
DFALLKQGKSIEESLDAVAKHHPVFGNPEDISHGQGDDRPLPEELKDRINIYVEKQGLGNSEFKKKIDSTSTFNALVRQEIRNGNI